Protein AF-A0A016S224-F1 (afdb_monomer_lite)

pLDDT: mean 93.97, std 6.81, range [60.53, 98.69]

Secondary structure (DSSP, 8-state):
----SS---SHHHHHHHS------S--EEEEEE-S--SSS---SEEEEEE-TTS--EE----S-TTT----------S-----S--

Organism: NCBI:txid53326

Structure (mmCIF, N/CA/C/O backbone):
data_AF-A0A016S224-F1
#
_entry.id   AF-A0A016S224-F1
#
loop_
_atom_site.group_PDB
_atom_site.id
_atom_site.type_symbol
_atom_site.label_atom_id
_atom_site.label_alt_id
_atom_site.label_comp_id
_atom_site.label_asym_id
_atom_site.label_entity_id
_atom_site.label_seq_id
_atom_site.pdbx_PDB_ins_code
_atom_site.Cartn_x
_atom_site.Cartn_y
_atom_site.Cartn_z
_atom_site.occupancy
_atom_site.B_iso_or_equiv
_atom_site.auth_seq_id
_atom_site.auth_comp_id
_atom_site.auth_asym_id
_atom_site.auth_atom_id
_atom_site.pdbx_PDB_model_num
ATOM 1 N N . MET A 1 1 ? -22.719 -2.840 -11.792 1.00 60.53 1 MET A N 1
ATOM 2 C CA . MET A 1 1 ? -21.622 -1.852 -11.691 1.00 60.53 1 MET A CA 1
ATOM 3 C C . MET A 1 1 ? -22.020 -0.644 -12.528 1.00 60.53 1 MET A C 1
ATOM 5 O O . MET A 1 1 ? -22.421 -0.858 -13.661 1.00 60.53 1 MET A O 1
ATOM 9 N N . HIS A 1 2 ? -22.018 0.572 -11.975 1.00 83.94 2 HIS A N 1
ATOM 10 C CA . HIS A 1 2 ? -22.357 1.797 -12.718 1.00 83.94 2 HIS A CA 1
ATOM 11 C C . HIS A 1 2 ? -21.130 2.706 -12.763 1.00 83.94 2 HIS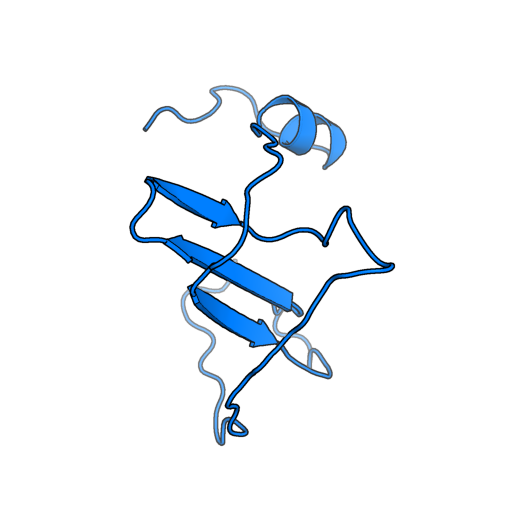 A C 1
ATOM 13 O O . HIS A 1 2 ? -20.540 2.976 -11.718 1.00 83.94 2 HIS A O 1
ATOM 19 N N . PHE A 1 3 ? -20.756 3.163 -13.956 1.00 88.19 3 PHE A N 1
ATOM 20 C CA . PHE A 1 3 ? -19.668 4.119 -14.159 1.00 88.19 3 PHE A CA 1
ATOM 21 C C . PHE A 1 3 ? -20.196 5.558 -14.171 1.00 88.19 3 PHE A C 1
ATOM 23 O O . PHE A 1 3 ? -21.376 5.795 -14.429 1.00 88.19 3 PHE A O 1
ATOM 30 N N . SER A 1 4 ? -19.320 6.525 -13.887 1.00 85.56 4 SER A N 1
ATOM 31 C CA . SER A 1 4 ? -19.650 7.945 -14.041 1.00 85.56 4 SER A CA 1
ATOM 32 C C . SER A 1 4 ? -19.852 8.292 -15.516 1.00 85.56 4 SER A C 1
ATOM 34 O O . SER A 1 4 ? -19.018 7.955 -16.351 1.00 85.56 4 SER A O 1
ATOM 36 N N . PHE A 1 5 ? -20.922 9.028 -15.818 1.00 84.25 5 PHE A N 1
ATOM 37 C CA . PHE A 1 5 ? -21.145 9.624 -17.141 1.00 84.25 5 PHE A CA 1
ATOM 38 C C . PHE A 1 5 ? -20.257 10.853 -17.402 1.00 84.25 5 PHE A C 1
ATOM 40 O O . PHE A 1 5 ? -20.133 11.294 -18.541 1.00 84.25 5 PHE A O 1
ATOM 47 N N . PHE A 1 6 ? -19.629 11.412 -16.362 1.00 83.75 6 PHE A N 1
ATOM 48 C CA . PHE A 1 6 ? -18.740 12.568 -16.468 1.00 83.75 6 PHE A CA 1
ATOM 49 C C . PHE A 1 6 ? -17.274 12.161 -16.337 1.00 83.75 6 PHE A C 1
ATOM 51 O O . PHE A 1 6 ? -16.912 11.386 -15.448 1.00 83.75 6 PHE A O 1
ATOM 58 N N . VAL A 1 7 ? -16.426 12.760 -17.177 1.00 84.50 7 VAL A N 1
ATOM 59 C CA . VAL A 1 7 ? -14.971 12.579 -17.139 1.00 84.50 7 VAL A CA 1
ATOM 60 C C . VAL A 1 7 ? -14.391 13.132 -15.838 1.00 84.50 7 VAL A C 1
ATOM 62 O O . VAL A 1 7 ? -14.632 14.282 -15.446 1.00 84.50 7 VAL A O 1
ATOM 65 N N . PHE A 1 8 ? -13.555 12.326 -15.189 1.00 83.31 8 PHE A N 1
ATOM 66 C CA . PHE A 1 8 ? -12.761 12.760 -14.050 1.00 83.31 8 PHE A CA 1
ATOM 67 C C . PHE A 1 8 ? -11.450 13.381 -14.524 1.00 83.31 8 PHE A C 1
ATOM 69 O O . PHE A 1 8 ? -10.538 12.696 -14.962 1.00 83.31 8 PHE A O 1
ATOM 76 N N . VAL A 1 9 ? -11.355 14.703 -14.414 1.00 82.06 9 VAL A N 1
ATOM 77 C CA . VAL A 1 9 ? -10.160 15.469 -14.820 1.00 82.06 9 VAL A CA 1
ATOM 78 C C . VAL A 1 9 ? -9.152 15.662 -13.679 1.00 82.06 9 VAL A C 1
ATOM 80 O O . VAL A 1 9 ? -8.069 16.192 -13.898 1.00 82.06 9 VAL A O 1
ATOM 83 N N . ARG A 1 10 ? -9.522 15.309 -12.438 1.00 81.12 10 ARG A N 1
ATOM 84 C CA . ARG A 1 10 ? -8.703 15.461 -11.221 1.00 81.12 10 ARG A CA 1
ATOM 85 C C . ARG A 1 10 ? -9.032 14.353 -10.221 1.00 81.12 10 ARG A C 1
ATOM 87 O O . ARG A 1 10 ? -10.197 13.969 -10.112 1.00 81.12 10 ARG A O 1
ATOM 94 N N . THR A 1 11 ? -8.040 13.931 -9.440 1.00 78.62 11 THR A N 1
ATOM 95 C CA . THR A 1 11 ? -8.159 12.898 -8.390 1.00 78.62 11 THR A CA 1
ATOM 96 C C . THR A 1 11 ? -9.259 13.201 -7.375 1.00 78.62 11 THR A C 1
ATOM 98 O O . THR A 1 11 ? -10.087 12.345 -7.109 1.00 78.62 11 THR A O 1
ATOM 101 N N . GLN A 1 12 ? -9.403 14.457 -6.947 1.00 79.00 12 GLN A N 1
ATOM 102 C CA . GLN A 1 12 ? -10.463 14.875 -6.014 1.00 79.00 12 GLN A CA 1
ATOM 103 C C . GLN A 1 12 ? -11.891 14.543 -6.490 1.00 79.00 12 GLN A C 1
ATOM 105 O O . GLN A 1 12 ? -12.799 14.393 -5.675 1.00 79.00 12 GLN A O 1
ATOM 110 N N . LYS A 1 13 ? -12.132 14.479 -7.810 1.00 83.31 13 LYS A N 1
ATOM 111 C CA . LYS A 1 13 ? -13.441 14.062 -8.340 1.00 83.31 13 LYS A CA 1
ATOM 112 C C . LYS A 1 13 ? -13.621 12.544 -8.276 1.00 83.31 13 LYS A C 1
ATOM 114 O O . LYS A 1 13 ? -14.745 12.096 -8.086 1.00 83.31 13 LYS A O 1
ATOM 119 N N . VAL A 1 14 ? -12.529 11.792 -8.421 1.00 86.56 14 VAL A N 1
ATOM 120 C CA . VAL A 1 14 ? -12.507 10.336 -8.253 1.00 86.56 14 VAL A CA 1
ATOM 121 C C . VAL A 1 14 ? -12.791 9.989 -6.797 1.00 86.56 14 VAL A C 1
ATOM 123 O O . VAL A 1 14 ? -13.699 9.208 -6.547 1.00 86.56 14 VAL A O 1
ATOM 126 N N . ASP A 1 15 ? -12.129 10.648 -5.845 1.00 87.81 15 ASP A N 1
ATOM 127 C CA . ASP A 1 15 ? -12.338 10.401 -4.412 1.00 87.81 15 ASP A CA 1
ATOM 128 C C . ASP A 1 15 ? -13.796 10.645 -4.002 1.00 87.81 15 ASP A C 1
ATOM 130 O O . ASP A 1 15 ? -14.386 9.861 -3.273 1.00 87.81 15 ASP A O 1
ATOM 134 N N . LYS A 1 16 ? -14.442 11.686 -4.538 1.00 88.06 16 LYS A N 1
ATOM 135 C CA . LYS A 1 16 ? -15.871 11.941 -4.275 1.00 88.06 16 LYS A CA 1
ATOM 136 C C . LYS A 1 16 ? -16.810 10.883 -4.855 1.00 88.06 16 LYS A C 1
ATOM 138 O O . LYS A 1 16 ? -17.942 10.764 -4.395 1.00 88.06 16 LYS A O 1
ATOM 143 N N . TRP A 1 17 ? -16.389 10.195 -5.911 1.00 91.88 17 TRP A N 1
ATOM 144 C CA . TRP A 1 17 ? -17.173 9.134 -6.536 1.00 91.88 17 TRP A CA 1
ATOM 145 C C . TRP A 1 17 ? -16.933 7.776 -5.866 1.00 91.88 17 TRP A C 1
ATOM 147 O O . TRP A 1 17 ? -17.853 6.960 -5.771 1.00 91.88 17 TRP A O 1
ATOM 157 N N . LEU A 1 18 ? -15.711 7.544 -5.387 1.00 93.12 18 LEU A N 1
ATOM 158 C CA . LEU A 1 18 ? -15.366 6.378 -4.593 1.00 93.12 18 LEU A CA 1
ATOM 159 C C . LEU A 1 18 ? -16.104 6.393 -3.252 1.00 93.12 18 LEU A C 1
ATOM 161 O O . LEU A 1 18 ? -16.497 7.430 -2.720 1.00 93.12 18 LEU A O 1
ATOM 165 N N . ARG A 1 19 ? -16.294 5.195 -2.703 1.00 94.81 19 ARG A N 1
ATOM 166 C CA . ARG A 1 19 ? -16.840 5.009 -1.361 1.00 94.81 19 ARG A CA 1
ATOM 167 C C . ARG A 1 19 ? -15.724 4.491 -0.476 1.00 94.81 19 ARG A C 1
ATOM 169 O O . ARG A 1 19 ? -15.127 3.465 -0.792 1.00 94.81 19 ARG A O 1
ATOM 176 N N . PHE A 1 20 ? -15.469 5.208 0.607 1.00 95.94 20 PHE A N 1
ATOM 177 C CA . PHE A 1 20 ? -14.464 4.849 1.595 1.00 95.94 20 PHE A CA 1
ATOM 178 C C . PHE A 1 20 ? -15.134 4.212 2.804 1.00 95.94 20 PHE A C 1
ATOM 180 O O . PHE A 1 20 ? -16.215 4.636 3.217 1.00 95.94 20 PHE A O 1
ATOM 187 N N . PHE A 1 21 ? -14.479 3.201 3.362 1.00 97.44 21 PHE A N 1
ATOM 188 C CA . P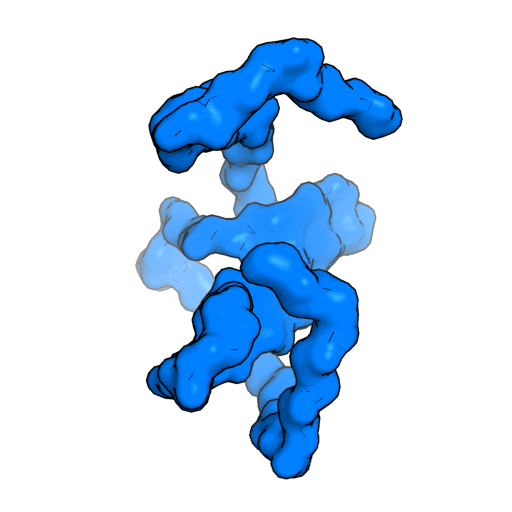HE A 1 21 ? -14.982 2.431 4.490 1.00 97.44 21 PHE A CA 1
ATOM 189 C C . PHE A 1 21 ? -13.845 2.158 5.467 1.00 97.44 21 PHE A C 1
ATOM 191 O O . PHE A 1 21 ? -12.713 1.913 5.053 1.00 97.44 21 PHE A O 1
ATOM 198 N N . THR A 1 22 ? -14.171 2.148 6.754 1.00 97.88 22 THR A N 1
ATOM 199 C CA . THR A 1 22 ? -13.316 1.555 7.781 1.00 97.88 22 THR A CA 1
ATOM 200 C C . THR A 1 22 ? -13.715 0.091 7.917 1.00 97.88 22 THR A C 1
ATOM 202 O O . THR A 1 22 ? -14.865 -0.201 8.238 1.00 97.88 22 THR A O 1
A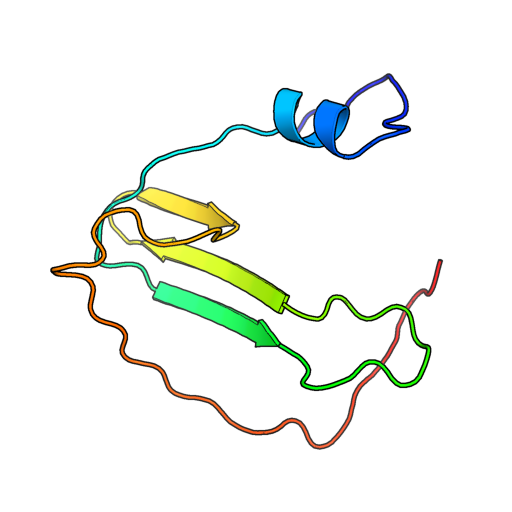TOM 205 N N . MET A 1 23 ? -12.780 -0.813 7.635 1.00 97.81 23 MET A N 1
ATOM 206 C CA . MET A 1 23 ? -12.969 -2.267 7.700 1.00 97.81 23 MET A CA 1
ATOM 207 C C . MET A 1 23 ? -12.199 -2.842 8.886 1.00 97.81 23 MET A C 1
ATOM 209 O O . MET A 1 23 ? -11.237 -2.231 9.354 1.00 97.81 23 MET A O 1
ATOM 213 N N . LYS A 1 24 ? -12.609 -4.014 9.377 1.00 97.25 24 LYS A N 1
ATOM 214 C CA . LYS A 1 24 ? -11.992 -4.645 10.554 1.00 97.25 24 LYS A CA 1
ATOM 215 C C . LYS A 1 24 ? -11.158 -5.873 10.192 1.00 97.25 24 LYS A C 1
ATOM 217 O O . LYS A 1 24 ? -11.467 -6.612 9.261 1.00 97.25 24 LYS A O 1
ATOM 222 N N . ALA A 1 25 ? -10.120 -6.121 10.984 1.00 97.44 25 ALA A N 1
ATOM 223 C CA . ALA A 1 25 ? -9.369 -7.370 10.937 1.00 97.44 25 ALA A CA 1
ATOM 224 C C . ALA A 1 25 ? -10.240 -8.577 11.377 1.00 97.44 25 ALA A C 1
ATOM 226 O O . ALA A 1 25 ? -11.192 -8.397 12.144 1.00 97.44 25 ALA A O 1
ATOM 227 N N . PRO A 1 26 ? -9.906 -9.810 10.946 1.00 97.88 26 PRO A N 1
ATOM 228 C CA . PRO A 1 26 ? -8.823 -10.145 10.019 1.00 97.88 26 PRO A CA 1
ATOM 229 C C . PRO A 1 26 ? -9.199 -9.844 8.562 1.00 97.88 26 PRO A C 1
ATOM 231 O O . PRO A 1 26 ? -10.349 -10.023 8.158 1.00 97.88 26 PRO A O 1
ATOM 234 N N . LEU A 1 27 ? -8.208 -9.407 7.783 1.00 98.56 27 LEU A N 1
ATOM 235 C CA . LEU A 1 27 ? -8.294 -9.226 6.335 1.00 98.56 27 LEU A CA 1
ATOM 236 C C . LEU A 1 27 ? -7.196 -10.065 5.674 1.00 98.56 27 LEU A C 1
ATOM 238 O O . LEU A 1 27 ? -6.044 -10.017 6.100 1.00 98.56 27 LEU A O 1
ATOM 242 N N . VAL A 1 28 ? -7.544 -10.802 4.622 1.00 98.62 28 VAL A N 1
ATOM 243 C CA . VAL A 1 28 ? -6.570 -11.440 3.731 1.00 98.62 28 VAL A CA 1
ATOM 244 C C . VAL A 1 28 ? -6.351 -10.506 2.550 1.00 98.62 28 VAL A C 1
ATOM 246 O O . VAL A 1 28 ? -7.306 -10.130 1.869 1.00 98.62 28 VAL A O 1
ATOM 249 N N . CYS A 1 29 ? -5.101 -10.117 2.311 1.00 98.56 29 CYS A N 1
ATOM 250 C CA . CYS A 1 29 ? -4.753 -9.117 1.307 1.00 98.56 29 CYS A CA 1
ATOM 251 C C . CYS A 1 29 ? -3.829 -9.689 0.230 1.00 98.56 29 CYS A C 1
ATOM 253 O O . CYS A 1 29 ? -2.949 -10.501 0.508 1.00 98.56 29 CYS A O 1
ATOM 255 N N . ALA A 1 30 ? -4.023 -9.226 -1.002 1.00 98.56 30 ALA A N 1
ATOM 256 C CA . ALA A 1 30 ? -3.139 -9.470 -2.130 1.00 98.56 30 ALA A CA 1
ATOM 257 C C . ALA A 1 30 ? -2.526 -8.136 -2.564 1.00 98.56 30 ALA A C 1
ATOM 259 O O . ALA A 1 30 ? -3.248 -7.222 -2.979 1.00 98.56 30 ALA A O 1
ATOM 260 N N . SER A 1 31 ? -1.203 -8.042 -2.457 1.00 98.38 31 SER A N 1
ATOM 261 C CA . SER A 1 31 ? -0.443 -6.824 -2.737 1.00 98.38 31 SER A CA 1
ATOM 262 C C . SER A 1 31 ? 0.487 -7.032 -3.926 1.00 98.38 31 SER A C 1
ATOM 264 O O . SER A 1 31 ? 1.180 -8.045 -4.008 1.00 98.38 31 SER A O 1
ATOM 266 N N . VAL A 1 32 ? 0.543 -6.039 -4.811 1.00 98.31 32 VAL A N 1
ATOM 267 C CA . VAL A 1 32 ? 1.568 -5.910 -5.851 1.00 98.31 32 VAL A CA 1
ATOM 268 C C . VAL A 1 32 ? 2.227 -4.551 -5.681 1.00 98.31 32 VAL A C 1
ATOM 270 O O . VAL A 1 32 ? 1.540 -3.529 -5.626 1.00 98.31 32 VAL A O 1
ATOM 273 N N . PHE A 1 33 ? 3.554 -4.537 -5.594 1.00 97.50 33 PHE A N 1
ATOM 274 C CA . PHE A 1 33 ? 4.311 -3.300 -5.492 1.00 97.50 33 PHE A CA 1
ATOM 275 C C . PHE A 1 33 ? 5.654 -3.376 -6.215 1.00 97.50 33 PHE A C 1
ATOM 277 O O . PHE A 1 33 ? 6.245 -4.446 -6.363 1.00 97.50 33 PHE A O 1
ATOM 284 N N . HIS A 1 34 ? 6.121 -2.217 -6.669 1.00 97.12 34 HIS A N 1
ATOM 285 C CA . HIS A 1 34 ? 7.351 -2.041 -7.431 1.00 97.12 34 HIS A CA 1
ATOM 286 C C . HIS A 1 34 ? 8.220 -0.999 -6.725 1.00 97.12 34 HIS A C 1
ATOM 288 O O . HIS A 1 34 ? 7.728 0.062 -6.353 1.00 97.12 34 HIS A O 1
ATOM 294 N N . SER A 1 35 ? 9.518 -1.263 -6.573 1.00 96.56 35 SER A N 1
ATOM 295 C CA . SER A 1 35 ? 10.452 -0.290 -5.983 1.00 96.56 35 SER A CA 1
ATOM 296 C C . SER A 1 35 ? 10.755 0.893 -6.910 1.00 96.56 35 SER A C 1
ATOM 298 O O . SER A 1 35 ? 11.223 1.932 -6.451 1.00 96.56 35 SER A O 1
ATOM 300 N N . TYR A 1 36 ? 10.516 0.731 -8.213 1.00 96.00 36 TYR A N 1
ATOM 301 C CA . TYR A 1 36 ? 10.821 1.707 -9.251 1.00 96.00 36 TYR A CA 1
ATOM 302 C C . TYR A 1 36 ? 9.987 1.436 -10.513 1.00 96.00 36 TYR A C 1
ATOM 304 O O . TYR A 1 36 ? 9.663 0.285 -10.811 1.00 96.00 36 TYR A O 1
ATOM 312 N N . ASP A 1 37 ? 9.673 2.493 -11.267 1.00 95.81 37 ASP A N 1
ATOM 313 C CA . ASP A 1 37 ? 9.074 2.407 -12.602 1.00 95.81 37 ASP A CA 1
ATOM 314 C C . ASP A 1 37 ? 10.122 2.747 -13.684 1.00 95.81 37 ASP A C 1
ATOM 316 O O . ASP A 1 37 ? 10.550 3.902 -13.754 1.00 95.81 37 ASP A O 1
ATOM 320 N N . PRO A 1 38 ? 10.505 1.795 -14.561 1.00 94.19 38 PRO A N 1
ATOM 321 C CA . PRO A 1 38 ? 11.446 2.027 -15.658 1.00 94.19 38 PRO A CA 1
ATOM 322 C C . PRO A 1 38 ? 10.883 2.817 -16.851 1.00 94.19 38 PRO A C 1
ATOM 324 O O . PRO A 1 38 ? 11.537 2.896 -17.888 1.00 94.19 38 PRO A O 1
ATOM 327 N N . GLY A 1 39 ? 9.695 3.414 -16.722 1.00 94.44 39 GLY A N 1
ATOM 328 C CA . GLY A 1 39 ? 9.060 4.230 -17.760 1.00 94.44 39 GLY A CA 1
ATOM 329 C C . GLY A 1 39 ? 7.845 3.571 -18.417 1.00 94.44 39 GLY A C 1
ATOM 330 O O . GLY A 1 39 ? 7.466 3.971 -19.512 1.00 94.44 39 GLY A O 1
ATOM 331 N N . HIS A 1 40 ? 7.224 2.590 -17.756 1.00 93.69 40 HIS A N 1
ATOM 332 C CA . HIS A 1 40 ? 6.049 1.847 -18.241 1.00 93.69 40 HIS A CA 1
ATOM 333 C C . HIS A 1 40 ? 4.733 2.278 -17.574 1.00 93.69 40 HIS A C 1
ATOM 335 O O . HIS A 1 40 ? 3.718 1.571 -17.660 1.00 93.69 40 HIS A O 1
ATOM 341 N N . LYS A 1 41 ? 4.755 3.424 -16.876 1.00 93.50 41 LYS A N 1
ATOM 342 C CA . LYS A 1 41 ? 3.622 3.993 -16.130 1.00 93.50 41 LYS A CA 1
ATOM 343 C C . LYS A 1 41 ? 3.027 2.962 -15.168 1.00 93.50 41 LYS A C 1
ATOM 345 O O . LYS A 1 41 ? 1.815 2.728 -15.146 1.00 93.50 41 LYS A O 1
ATOM 350 N N . LEU A 1 42 ? 3.895 2.288 -14.421 1.00 94.50 42 LEU A N 1
ATOM 351 C CA . LEU A 1 42 ? 3.498 1.229 -13.505 1.00 94.50 42 LEU A CA 1
ATOM 352 C C . LEU A 1 42 ? 2.672 1.802 -12.352 1.00 94.50 42 LEU A C 1
ATOM 354 O O . LEU A 1 42 ? 2.960 2.866 -11.802 1.00 94.50 42 LEU A O 1
ATOM 358 N N . ARG A 1 43 ? 1.662 1.042 -11.921 1.00 95.44 43 ARG A N 1
ATOM 359 C CA . ARG A 1 43 ? 1.035 1.275 -10.622 1.00 95.44 43 ARG A CA 1
ATOM 360 C C . ARG A 1 43 ? 1.999 0.765 -9.551 1.00 95.44 43 ARG A C 1
ATOM 362 O O . ARG A 1 43 ? 2.144 -0.443 -9.376 1.00 95.44 43 ARG A O 1
ATOM 369 N N . LEU A 1 44 ? 2.689 1.690 -8.883 1.00 96.94 44 LEU A N 1
ATOM 370 C CA . LEU A 1 44 ? 3.756 1.348 -7.936 1.00 96.94 44 LEU A CA 1
ATOM 371 C C . LEU A 1 44 ? 3.261 0.539 -6.742 1.00 96.94 44 LEU A C 1
ATOM 373 O O . LEU A 1 44 ? 3.980 -0.342 -6.296 1.00 96.94 44 LEU A O 1
ATOM 377 N N . GLU A 1 45 ? 2.043 0.800 -6.270 1.00 97.81 45 GLU A N 1
ATOM 378 C CA . GLU A 1 45 ? 1.433 0.106 -5.138 1.00 97.81 45 GLU A CA 1
ATOM 379 C C . GLU A 1 45 ? -0.048 -0.150 -5.427 1.00 97.81 45 GLU A C 1
ATOM 381 O O . GLU A 1 45 ? -0.801 0.756 -5.822 1.00 97.81 45 GLU A O 1
ATOM 386 N N . HIS A 1 46 ? -0.469 -1.403 -5.251 1.00 98.44 46 HIS A N 1
ATOM 387 C CA . HIS A 1 46 ? -1.862 -1.804 -5.380 1.00 98.44 46 HIS A CA 1
ATOM 388 C C . HIS A 1 46 ? -2.156 -3.009 -4.488 1.00 98.44 46 HIS A C 1
ATOM 390 O O . HIS A 1 46 ? -1.675 -4.113 -4.739 1.00 98.44 46 HIS A O 1
ATOM 396 N N . THR A 1 47 ? -3.005 -2.798 -3.483 1.00 98.69 47 THR A N 1
ATOM 397 C CA . THR A 1 47 ? -3.400 -3.838 -2.528 1.00 98.69 47 THR A CA 1
ATOM 398 C C . THR A 1 47 ? -4.914 -3.920 -2.431 1.00 98.69 47 THR A C 1
ATOM 400 O O . THR A 1 47 ? -5.583 -2.914 -2.194 1.00 98.69 47 THR A O 1
ATOM 403 N N . HIS A 1 48 ? -5.468 -5.116 -2.619 1.00 98.69 48 HIS A N 1
ATOM 404 C CA . HIS A 1 48 ? -6.881 -5.406 -2.367 1.00 98.69 48 HIS A CA 1
ATOM 405 C C . HIS A 1 48 ? -7.000 -6.456 -1.265 1.00 98.69 48 HIS A C 1
ATOM 407 O O . HIS A 1 48 ? -6.177 -7.366 -1.184 1.00 98.69 48 HIS A O 1
ATOM 413 N N . CYS A 1 49 ? -8.041 -6.346 -0.445 1.00 98.56 49 CYS A N 1
ATOM 414 C CA . CYS A 1 49 ? -8.293 -7.259 0.665 1.00 98.56 49 CYS A CA 1
ATOM 415 C C . CYS A 1 49 ? -9.707 -7.842 0.609 1.00 98.56 49 CYS A C 1
ATOM 417 O O . CYS A 1 49 ? -10.605 -7.256 0.000 1.00 98.56 49 CYS A O 1
ATOM 419 N N . TYR A 1 50 ? -9.895 -8.984 1.268 1.00 98.50 50 TYR A N 1
ATOM 420 C CA . TYR A 1 50 ? -11.185 -9.625 1.515 1.00 98.50 50 TYR A CA 1
ATOM 421 C C . TYR A 1 50 ? -11.196 -10.318 2.885 1.00 98.50 50 TYR A C 1
ATOM 423 O O . TYR A 1 50 ? -10.158 -10.462 3.535 1.00 98.50 50 TYR A O 1
ATOM 431 N N . SER A 1 51 ? -12.372 -10.749 3.332 1.00 98.31 51 SER A N 1
ATOM 432 C CA . SER A 1 51 ? -12.554 -11.442 4.607 1.00 98.31 51 SER A CA 1
ATOM 433 C C . SER A 1 51 ? -13.782 -12.349 4.591 1.00 98.31 51 SER A C 1
ATOM 435 O O . SER A 1 51 ? -14.668 -12.205 3.747 1.00 98.31 51 SER A O 1
ATOM 437 N N . GLU A 1 52 ? -13.866 -13.257 5.563 1.00 98.19 52 GLU A N 1
ATOM 438 C CA . GLU A 1 52 ? -15.054 -14.097 5.774 1.00 98.19 52 GLU A CA 1
ATOM 439 C C . GLU A 1 52 ? -16.238 -13.324 6.370 1.00 98.19 52 GLU A C 1
ATOM 441 O O . GLU A 1 52 ? -17.384 -13.751 6.254 1.00 98.19 52 GLU A O 1
ATOM 446 N N . HIS A 1 53 ? -15.983 -12.169 6.994 1.00 97.88 53 HIS A N 1
ATOM 447 C CA . HIS A 1 53 ? -17.017 -11.338 7.619 1.00 97.88 53 HIS A CA 1
ATOM 448 C C . HIS A 1 53 ? -17.595 -10.270 6.678 1.00 97.88 53 HIS A C 1
ATOM 450 O O . HIS A 1 53 ? -18.412 -9.456 7.104 1.00 97.88 53 HIS A O 1
ATOM 456 N N . GLY A 1 54 ? -17.243 -10.332 5.389 1.00 97.56 54 G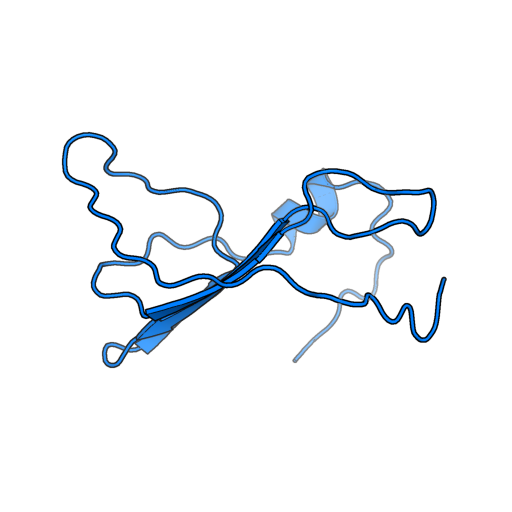LY A N 1
ATOM 457 C CA . GLY A 1 54 ? -17.871 -9.555 4.319 1.00 97.56 54 GLY A CA 1
ATOM 458 C C . GLY A 1 54 ? -17.181 -8.235 3.977 1.00 97.56 54 GLY A C 1
ATOM 459 O O . GLY A 1 54 ? -17.572 -7.596 3.001 1.00 97.56 54 GLY A O 1
ATOM 460 N N . ASP A 1 55 ? -16.136 -7.848 4.709 1.00 98.31 55 ASP A N 1
ATOM 461 C CA . ASP A 1 55 ? -15.309 -6.694 4.361 1.00 98.31 55 ASP A CA 1
ATOM 462 C C . ASP A 1 55 ? -14.357 -7.047 3.211 1.00 98.31 55 ASP A C 1
ATOM 464 O O . ASP A 1 55 ? -13.606 -8.026 3.289 1.00 98.31 55 ASP A O 1
ATOM 468 N N . ALA A 1 56 ? -14.381 -6.248 2.141 1.00 98.00 56 ALA A N 1
ATOM 469 C CA . ALA A 1 56 ? -13.489 -6.381 0.994 1.00 98.00 56 ALA A CA 1
ATOM 470 C C . ALA A 1 56 ? -13.363 -5.062 0.219 1.00 98.00 56 ALA A C 1
ATOM 472 O O . ALA A 1 56 ? -14.332 -4.312 0.094 1.00 98.00 56 ALA A O 1
ATOM 473 N N . GLY A 1 57 ? -12.194 -4.791 -0.363 1.00 98.00 57 GLY A N 1
ATOM 474 C CA . GLY A 1 57 ? -11.992 -3.576 -1.151 1.00 98.00 57 GLY A CA 1
ATOM 475 C C . GLY A 1 57 ? -10.537 -3.221 -1.435 1.00 98.00 57 GLY A C 1
ATOM 476 O O . GLY A 1 57 ? -9.632 -4.036 -1.262 1.00 98.00 57 GLY A O 1
ATOM 477 N N . HIS A 1 58 ? -10.335 -1.985 -1.896 1.00 98.25 58 HIS A N 1
ATOM 478 C CA . HIS A 1 58 ? -9.017 -1.387 -2.099 1.00 98.25 58 HIS A CA 1
ATOM 479 C C . HIS A 1 58 ? -8.462 -0.899 -0.760 1.00 98.25 58 HIS A C 1
ATOM 481 O O . HIS A 1 58 ? -9.123 -0.128 -0.063 1.00 98.25 58 HIS A O 1
ATOM 487 N N . TYR A 1 59 ? -7.262 -1.348 -0.401 1.00 98.12 59 TYR A N 1
ATOM 488 C CA . TYR A 1 59 ? -6.593 -0.925 0.823 1.00 98.12 59 TYR A CA 1
ATOM 489 C C . TYR A 1 59 ? -5.976 0.468 0.650 1.00 98.12 59 TYR A C 1
ATOM 491 O O . TYR A 1 59 ? -5.369 0.755 -0.379 1.00 98.12 59 TYR A O 1
ATOM 499 N N . HIS A 1 60 ? -6.122 1.315 1.671 1.00 96.81 60 HIS A N 1
ATOM 500 C CA . HIS A 1 60 ? -5.531 2.653 1.710 1.00 96.81 60 HIS A CA 1
ATOM 501 C C . HIS A 1 60 ? -4.462 2.755 2.802 1.00 96.81 60 HIS A C 1
ATOM 503 O O . HIS A 1 60 ? -3.303 3.015 2.500 1.00 96.81 60 HIS A O 1
ATOM 509 N N . TYR A 1 61 ? -4.859 2.568 4.059 1.00 97.50 61 TYR A N 1
ATOM 510 C CA . TYR A 1 61 ? -3.996 2.577 5.241 1.00 97.50 61 TYR A CA 1
ATOM 511 C C . TYR A 1 61 ? -4.784 2.031 6.442 1.00 97.50 61 TYR A C 1
ATOM 513 O O . TYR A 1 61 ? -6.020 2.014 6.408 1.00 97.50 61 TYR A O 1
ATOM 521 N N . ASP A 1 62 ? -4.098 1.597 7.499 1.00 97.56 62 ASP A N 1
ATOM 522 C CA . ASP A 1 62 ? -4.747 1.306 8.776 1.00 97.56 62 ASP A CA 1
ATOM 523 C C . ASP A 1 62 ? -5.173 2.582 9.514 1.00 97.56 62 ASP A C 1
ATOM 525 O O . ASP A 1 62 ? -4.602 3.658 9.350 1.00 97.56 62 ASP A O 1
ATOM 529 N N . THR A 1 63 ? -6.214 2.457 10.334 1.00 97.94 63 THR A N 1
ATOM 530 C CA . THR A 1 63 ? -6.736 3.552 11.167 1.00 97.94 63 THR A CA 1
ATOM 531 C C . THR A 1 63 ? -6.528 3.297 12.661 1.00 97.94 63 THR A C 1
ATOM 533 O O . THR A 1 63 ? -7.136 3.977 13.484 1.00 97.94 63 THR A O 1
ATOM 536 N N . THR A 1 64 ? -5.726 2.290 13.015 1.00 97.81 64 THR A N 1
ATOM 537 C CA . THR A 1 64 ? -5.426 1.876 14.398 1.00 97.81 64 THR A CA 1
ATOM 538 C C . THR A 1 64 ? -3.926 1.578 14.544 1.00 97.81 64 THR A C 1
ATOM 5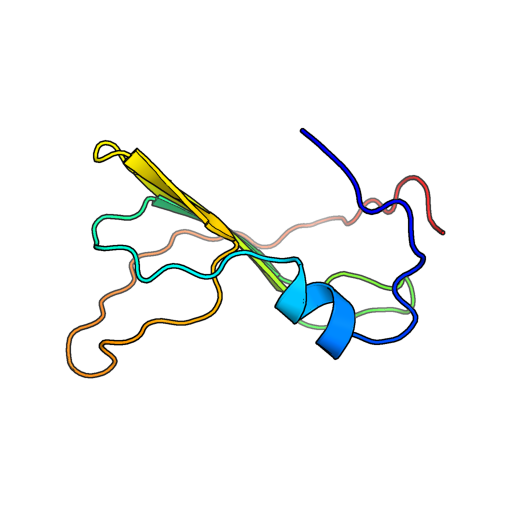40 O O . THR A 1 64 ? -3.551 0.430 14.808 1.00 97.81 64 THR A O 1
ATOM 543 N N . PRO A 1 65 ? -3.053 2.577 14.324 1.00 96.69 65 PRO A N 1
ATOM 544 C CA . PRO A 1 65 ? -1.609 2.373 14.190 1.00 96.69 65 PRO A CA 1
ATOM 545 C C . PRO A 1 65 ? -0.942 1.825 15.458 1.00 96.69 65 PRO A C 1
ATOM 547 O O . PRO A 1 65 ? 0.116 1.208 15.385 1.00 96.69 65 PRO A O 1
ATOM 550 N N . GLU A 1 66 ? -1.549 2.012 16.630 1.00 98.19 66 GLU A N 1
ATOM 551 C CA . GLU A 1 66 ? -1.019 1.534 17.909 1.00 98.19 66 GLU A CA 1
ATOM 552 C C . GLU A 1 66 ? -1.189 0.021 18.102 1.00 98.19 66 GLU A C 1
ATOM 554 O O . GLU A 1 66 ? -0.507 -0.575 18.935 1.00 98.19 66 GLU A O 1
ATOM 559 N N . THR A 1 67 ? -2.124 -0.598 17.377 1.00 98.00 67 THR A N 1
ATOM 560 C CA . THR A 1 67 ? -2.524 -2.000 17.584 1.00 98.00 67 THR A CA 1
ATOM 561 C C . THR A 1 67 ? -2.509 -2.839 16.313 1.00 98.00 67 THR A C 1
ATOM 563 O O . THR A 1 67 ? -2.735 -4.048 16.386 1.00 98.00 67 THR A O 1
ATOM 566 N N . VAL A 1 68 ? -2.257 -2.229 15.153 1.00 98.19 68 VAL A N 1
ATOM 567 C CA . VAL A 1 68 ? -2.231 -2.929 13.869 1.00 98.19 68 VAL A CA 1
ATOM 568 C C . VAL A 1 68 ? -1.106 -3.969 13.822 1.00 98.19 68 VAL A C 1
ATOM 570 O O . VAL A 1 68 ? 0.006 -3.738 14.296 1.00 98.19 68 VAL A O 1
ATOM 573 N N . VAL A 1 69 ? -1.393 -5.131 13.230 1.00 98.38 69 VAL A N 1
ATOM 574 C CA . VAL A 1 69 ? -0.427 -6.216 13.018 1.00 98.38 69 VAL A CA 1
ATOM 575 C C . VAL A 1 69 ? -0.525 -6.688 11.576 1.00 98.38 69 VAL A C 1
ATOM 577 O O . VAL A 1 69 ? -1.621 -6.922 11.068 1.00 98.38 69 VAL A O 1
ATOM 580 N N . TYR A 1 70 ? 0.632 -6.858 10.940 1.00 98.12 70 TYR A N 1
ATOM 581 C CA . TYR A 1 70 ? 0.755 -7.378 9.585 1.00 98.12 70 TYR A CA 1
ATOM 582 C C . TYR A 1 70 ? 1.610 -8.640 9.591 1.00 98.12 70 TYR A C 1
ATOM 584 O O . TYR A 1 70 ? 2.708 -8.654 10.145 1.00 98.12 70 TYR A O 1
ATOM 592 N N . GLU A 1 71 ? 1.126 -9.675 8.918 1.00 98.56 71 GLU A N 1
ATOM 593 C CA . GLU A 1 71 ? 1.902 -10.858 8.565 1.00 98.56 71 GLU A CA 1
ATOM 594 C C . GLU A 1 71 ? 1.786 -11.048 7.053 1.00 98.56 71 GLU A C 1
ATOM 596 O O . GLU A 1 71 ? 0.691 -10.967 6.493 1.00 98.56 71 GLU A O 1
ATOM 601 N N . GLY A 1 72 ? 2.918 -11.229 6.373 1.00 97.88 72 GLY A N 1
ATOM 602 C CA . GLY A 1 72 ? 2.949 -11.268 4.918 1.00 97.88 72 GLY A CA 1
ATOM 603 C C . GLY A 1 72 ? 4.032 -12.189 4.381 1.00 97.88 72 GLY A C 1
ATOM 604 O O . GLY A 1 72 ? 5.157 -12.211 4.878 1.00 97.88 72 GLY A O 1
ATOM 605 N N . TRP A 1 73 ? 3.685 -12.911 3.320 1.00 98.50 73 TRP A N 1
ATOM 606 C CA . TRP A 1 73 ? 4.598 -13.752 2.555 1.00 98.50 73 TRP A CA 1
ATOM 607 C C . TRP A 1 73 ? 4.728 -13.177 1.152 1.00 98.50 73 TRP A C 1
ATOM 609 O O . TRP A 1 73 ? 3.740 -13.051 0.431 1.00 98.50 73 TRP A O 1
ATOM 619 N N . PHE A 1 74 ? 5.953 -12.836 0.763 1.00 98.19 74 PHE A N 1
ATOM 620 C CA . PHE A 1 74 ? 6.241 -12.207 -0.520 1.00 98.19 74 PHE A CA 1
ATOM 621 C C . PHE A 1 74 ? 7.384 -12.924 -1.226 1.00 98.19 74 PHE A C 1
ATOM 623 O O . PHE A 1 74 ? 8.260 -13.515 -0.596 1.00 98.19 74 PHE A O 1
ATOM 630 N N . THR A 1 75 ? 7.389 -12.823 -2.550 1.00 97.88 75 THR A N 1
ATOM 631 C CA . THR A 1 75 ? 8.506 -13.236 -3.396 1.00 97.88 75 THR A CA 1
ATOM 632 C C . THR A 1 75 ? 8.774 -12.156 -4.434 1.00 97.88 75 THR A C 1
ATOM 634 O O . THR A 1 75 ? 7.856 -11.447 -4.851 1.00 97.88 75 THR A O 1
ATOM 637 N N . ALA A 1 76 ? 10.029 -12.020 -4.851 1.00 97.50 76 ALA A N 1
ATOM 638 C CA . ALA A 1 76 ? 10.387 -11.112 -5.930 1.00 97.50 76 ALA A CA 1
ATOM 639 C C . ALA A 1 76 ? 9.919 -11.682 -7.278 1.00 97.50 76 ALA A C 1
ATOM 641 O O . ALA A 1 76 ? 10.076 -12.874 -7.551 1.00 97.50 76 ALA A O 1
ATOM 642 N N . ALA A 1 77 ? 9.368 -10.824 -8.135 1.00 97.25 77 ALA A N 1
ATOM 643 C CA . ALA A 1 77 ? 9.040 -11.193 -9.506 1.00 97.25 77 ALA A CA 1
ATOM 644 C C . ALA A 1 77 ? 10.304 -11.176 -10.384 1.00 97.25 77 ALA A C 1
ATOM 646 O O . ALA A 1 77 ? 11.085 -10.230 -10.333 1.00 97.25 77 ALA A O 1
ATOM 647 N N . GLU A 1 78 ? 10.486 -12.200 -11.222 1.00 97.88 78 GLU A N 1
ATOM 648 C CA . GLU A 1 78 ? 11.601 -12.262 -12.184 1.00 97.88 78 GLU A CA 1
ATOM 649 C C . GLU A 1 78 ? 11.355 -11.368 -13.410 1.00 97.88 78 GLU A C 1
ATOM 651 O O . GLU A 1 78 ? 12.287 -10.827 -14.001 1.00 97.88 78 GLU A O 1
ATOM 656 N N . LYS A 1 79 ? 10.089 -11.233 -13.824 1.00 96.06 79 LYS A N 1
ATOM 657 C CA . LYS A 1 79 ? 9.685 -10.546 -15.057 1.00 96.06 79 LYS A CA 1
ATOM 658 C C . LYS A 1 79 ? 8.433 -9.716 -14.826 1.00 96.06 79 LYS A C 1
ATOM 660 O O . LYS A 1 79 ? 7.573 -10.086 -14.030 1.00 96.06 79 LYS A O 1
ATOM 665 N N . ILE A 1 80 ? 8.317 -8.635 -15.590 1.00 95.00 80 ILE A N 1
ATOM 666 C CA . ILE A 1 80 ? 7.127 -7.787 -15.658 1.00 95.00 80 ILE A CA 1
ATOM 667 C C . ILE A 1 80 ? 6.620 -7.819 -17.096 1.00 95.00 80 ILE A C 1
ATOM 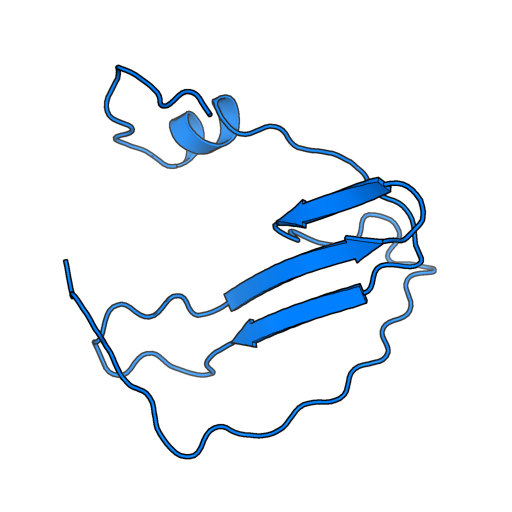669 O O . ILE A 1 80 ? 7.384 -7.604 -18.036 1.00 95.00 80 ILE A O 1
ATOM 673 N N . TYR A 1 81 ? 5.326 -8.074 -17.261 1.00 95.38 81 TYR A N 1
ATOM 674 C CA . TYR A 1 81 ? 4.651 -8.007 -18.551 1.00 95.38 81 TYR A CA 1
ATOM 675 C C . TYR A 1 81 ? 3.696 -6.820 -18.543 1.00 95.38 81 TYR A C 1
ATOM 677 O O . TYR A 1 81 ? 2.703 -6.819 -17.815 1.00 95.38 81 TYR A O 1
ATOM 685 N N . ARG A 1 82 ? 3.994 -5.805 -19.359 1.00 94.88 82 ARG A N 1
ATOM 686 C CA . ARG A 1 82 ? 3.086 -4.683 -19.594 1.00 94.88 82 ARG A CA 1
ATOM 687 C C . ARG A 1 82 ? 2.200 -5.014 -20.792 1.00 94.88 82 ARG A C 1
ATOM 689 O O . ARG A 1 82 ? 2.685 -5.126 -21.911 1.00 94.88 82 ARG A O 1
ATOM 696 N N . ILE A 1 83 ? 0.909 -5.201 -20.542 1.00 95.94 83 ILE A N 1
ATOM 697 C CA . ILE A 1 83 ? -0.091 -5.550 -21.560 1.00 95.94 83 ILE A CA 1
ATOM 698 C C . ILE A 1 83 ? -1.052 -4.370 -21.699 1.00 95.94 83 ILE A C 1
ATOM 700 O O . ILE A 1 83 ? -1.422 -3.796 -20.676 1.00 95.94 83 ILE A O 1
ATOM 704 N N . ASP A 1 84 ? -1.433 -4.027 -22.934 1.00 93.19 84 ASP A N 1
ATOM 705 C CA . ASP A 1 84 ? -2.415 -2.975 -23.252 1.00 93.19 84 ASP A CA 1
ATOM 706 C C . ASP A 1 84 ? -2.082 -1.632 -22.566 1.00 93.19 84 ASP A C 1
ATOM 708 O O . ASP A 1 84 ? -2.726 -1.180 -21.615 1.00 93.19 84 ASP A O 1
ATOM 712 N N . GLU A 1 85 ? -0.948 -1.044 -22.960 1.00 83.44 85 GLU A N 1
ATOM 713 C CA . GLU A 1 85 ? -0.503 0.250 -22.439 1.00 83.44 85 GLU A CA 1
ATOM 714 C C . GLU A 1 85 ? -1.290 1.403 -23.078 1.00 83.44 85 GLU A C 1
ATOM 716 O O . GLU A 1 85 ? -1.408 1.478 -24.299 1.00 83.44 85 GLU A O 1
ATOM 721 N N . ILE A 1 86 ? -1.811 2.297 -22.227 1.00 76.38 86 ILE A N 1
ATOM 722 C CA . ILE A 1 86 ? -2.577 3.501 -22.587 1.00 76.38 86 ILE A CA 1
ATOM 723 C C . ILE A 1 86 ? -1.700 4.749 -22.403 1.00 76.38 86 ILE A C 1
ATOM 725 O O . ILE A 1 86 ? -0.957 4.849 -21.391 1.00 76.38 86 ILE A O 1
#

Sequence (86 aa):
MHFSFFVFVRTQKVDKWLRFFTMKAPLVCASVFHSYDPGHKLRLEHTHCYSEHGDAGHYHYDTTPETVVYEGWFTAAEKIYRIDEI

Radius of gyration: 15.99 Å; chains: 1; bounding box: 34×30×41 Å

InterPro domains:
  IPR015021 Ester hydrolase C11orf54, Domain of unknown function DUF1907 [PF08925] (3-83)
  IPR015021 Ester hydrolase C11orf54, Domain of unknown function DUF1907 [PTHR13204] (4-85)
  IPR015021 Ester hydrolase C11orf54, Domain of unknown function DUF1907 [SM01168] (1-83)

Foldseek 3Di:
DDDDPDDDPDVVVVVVVDDDDQDDDDKDKDKDADPDDPPQPDPRIWMWIDDPVGDTDTDDDHPCVVDDDDDDDDDDDPDDDDDDRD